Protein AF-A0AAE0SDU2-F1 (afdb_monomer_lite)

Organism: NCBI:txid2493646

Radius of gyration: 17.34 Å; chains: 1; bounding box: 43×21×56 Å

pLDDT: mean 78.22, std 10.34, range [40.53, 89.06]

Secondary structure (DSSP, 8-state):
---GGG-SSEEEESSEEEEEE--SSEEEEEEEEEEEE--SSEEEEEEEEEEEE--SSEEEEEEEEEEEE--SSEEEEEEEEEEEE--SSEEEESSEEEEEE---SEEEEESEEEEEE--SSEEEEEEEEEEEE--SSEEEEEEEEEEEE--SSEEEEEEEEEEEESSPP---

Sequence (172 aa):
MLDPSHLTRHAILRAAMLDKCQPRRQTVLMAAMLDQSHPRCHTVLTAAILDKCQPRRHTVLTADMLDQCHPRRQTVLMAAMLDQSHPRCHTVLTAAMLDQSHLRRLAILTAAILDKCQPRRHTVLTADMLDQCHPRRQIVLMAATLDQSHPRCHTVLTAAMLGQCYPKLHTF

Structure (mmCIF, N/CA/C/O backbone):
data_AF-A0AAE0SDU2-F1
#
_entry.id   AF-A0AAE0SDU2-F1
#
loop_
_atom_site.group_PDB
_atom_site.id
_atom_site.type_symbol
_atom_site.label_atom_id
_atom_site.label_alt_id
_atom_site.label_comp_id
_atom_site.label_asym_id
_atom_site.label_entity_id
_atom_site.label_seq_id
_atom_site.pdbx_PDB_ins_code
_atom_site.Cartn_x
_atom_site.Cartn_y
_atom_site.Cartn_z
_atom_site.occupancy
_atom_site.B_iso_or_equiv
_atom_site.auth_seq_id
_atom_site.auth_comp_id
_atom_site.auth_asym_id
_atom_site.auth_atom_id
_atom_site.pdbx_PDB_model_num
ATOM 1 N N . MET A 1 1 ? 10.776 1.729 -28.625 1.00 40.53 1 MET A N 1
ATOM 2 C CA . MET A 1 1 ? 10.574 0.660 -27.621 1.00 40.53 1 MET A CA 1
ATOM 3 C C . MET A 1 1 ? 11.891 0.447 -26.897 1.00 40.53 1 MET A C 1
ATOM 5 O O . MET A 1 1 ? 12.856 0.083 -27.553 1.00 40.53 1 MET A O 1
ATOM 9 N N . LEU A 1 2 ? 11.976 0.769 -25.601 1.00 45.69 2 LEU A N 1
ATOM 10 C CA . LEU A 1 2 ? 13.164 0.453 -24.799 1.00 45.69 2 LEU A CA 1
ATOM 11 C C . LEU A 1 2 ? 13.166 -1.045 -24.479 1.00 45.69 2 LEU A C 1
ATOM 13 O O . LEU A 1 2 ? 12.157 -1.572 -24.017 1.00 45.69 2 LEU A O 1
ATOM 17 N N . ASP A 1 3 ? 14.298 -1.705 -24.705 1.00 42.59 3 ASP A N 1
ATOM 18 C CA . ASP A 1 3 ? 14.488 -3.124 -24.419 1.00 42.59 3 ASP A CA 1
ATOM 19 C C . ASP A 1 3 ? 14.590 -3.348 -22.886 1.00 42.59 3 ASP A C 1
ATOM 21 O O . ASP A 1 3 ? 15.510 -2.829 -22.240 1.00 42.59 3 ASP A O 1
ATOM 25 N N . PRO A 1 4 ? 13.643 -4.065 -22.244 1.00 53.84 4 PRO A N 1
ATOM 26 C CA . PRO A 1 4 ? 13.535 -4.163 -20.780 1.00 53.84 4 PRO A CA 1
ATOM 27 C C . PRO A 1 4 ? 14.634 -5.017 -20.121 1.00 53.84 4 PRO A C 1
ATOM 29 O O . PRO A 1 4 ? 14.715 -5.105 -18.891 1.00 53.84 4 PRO A O 1
ATOM 32 N N . SER A 1 5 ? 15.505 -5.633 -20.920 1.00 46.97 5 SER A N 1
ATOM 33 C CA . SER A 1 5 ? 16.580 -6.533 -20.494 1.00 46.97 5 SER A CA 1
ATOM 34 C C . SER A 1 5 ? 17.698 -5.842 -19.683 1.00 46.97 5 SER A C 1
ATOM 36 O O . SER A 1 5 ? 18.375 -6.502 -18.888 1.00 46.97 5 SER A O 1
ATOM 38 N N . HIS A 1 6 ? 17.834 -4.511 -19.770 1.00 45.47 6 HIS A N 1
ATOM 39 C CA . HIS A 1 6 ? 18.884 -3.739 -19.079 1.00 45.47 6 HIS A CA 1
ATOM 40 C C . HIS A 1 6 ? 18.507 -3.177 -17.686 1.00 45.47 6 HIS A C 1
ATOM 42 O O . HIS A 1 6 ? 19.389 -2.777 -16.927 1.00 45.47 6 HIS A O 1
ATOM 48 N N . LEU A 1 7 ? 17.230 -3.207 -17.276 1.00 55.38 7 LEU A N 1
ATOM 49 C CA . LEU A 1 7 ? 16.746 -2.655 -15.985 1.00 55.38 7 LEU A CA 1
ATOM 50 C C . LEU A 1 7 ? 16.892 -3.631 -14.798 1.00 55.38 7 LEU A C 1
ATOM 52 O O . LEU A 1 7 ? 16.295 -3.470 -13.730 1.00 55.38 7 LEU A O 1
ATOM 56 N N . THR A 1 8 ? 17.667 -4.700 -14.971 1.00 62.47 8 THR A N 1
ATOM 57 C CA . THR A 1 8 ? 17.607 -5.892 -14.113 1.00 62.47 8 THR A CA 1
ATOM 58 C C . THR A 1 8 ? 18.138 -5.681 -12.699 1.00 62.47 8 THR A C 1
ATOM 60 O O . THR A 1 8 ? 17.787 -6.458 -11.809 1.00 62.47 8 THR A O 1
ATOM 63 N N . ARG A 1 9 ? 18.930 -4.635 -12.432 1.00 65.12 9 ARG A N 1
ATOM 64 C CA . ARG A 1 9 ? 19.491 -4.377 -11.093 1.00 65.12 9 ARG A CA 1
ATOM 65 C C . ARG A 1 9 ? 19.005 -3.058 -10.497 1.00 65.12 9 ARG A C 1
ATOM 67 O O . ARG A 1 9 ? 18.410 -3.095 -9.420 1.00 65.12 9 ARG A O 1
ATOM 74 N N . HIS A 1 10 ? 19.207 -1.948 -11.200 1.00 72.31 10 HIS A N 1
ATOM 75 C CA . HIS A 1 10 ? 18.727 -0.622 -10.811 1.00 72.31 10 HIS A CA 1
ATOM 76 C C . HIS A 1 10 ? 18.012 0.011 -12.002 1.00 72.31 10 HIS A C 1
ATOM 78 O O . HIS A 1 10 ? 18.462 -0.131 -13.136 1.00 72.31 10 HIS A O 1
ATOM 84 N N . ALA A 1 11 ? 16.908 0.688 -11.729 1.00 75.44 11 ALA A N 1
ATOM 85 C CA . ALA A 1 11 ? 16.115 1.410 -12.705 1.00 75.44 11 ALA A CA 1
ATOM 86 C C . ALA A 1 11 ? 15.939 2.841 -12.209 1.00 75.44 11 ALA A C 1
ATOM 88 O O . ALA A 1 11 ? 15.412 3.032 -11.115 1.00 75.44 11 ALA A O 1
ATOM 89 N N . ILE A 1 12 ? 16.396 3.821 -12.986 1.00 80.81 12 ILE A N 1
ATOM 90 C CA . ILE A 1 12 ? 16.152 5.240 -12.725 1.00 80.81 12 ILE A CA 1
ATOM 91 C C . ILE A 1 12 ? 15.586 5.826 -14.011 1.00 80.81 12 ILE A C 1
ATOM 93 O O . ILE A 1 12 ? 16.299 5.900 -15.008 1.00 80.81 12 ILE A O 1
ATOM 97 N N . LEU A 1 13 ? 14.308 6.196 -14.002 1.00 79.69 13 LEU A N 1
ATOM 98 C CA . LEU A 1 13 ? 13.646 6.814 -15.151 1.00 79.69 13 LEU A CA 1
ATOM 99 C C . LEU A 1 13 ? 12.960 8.096 -14.698 1.00 79.69 13 LEU A C 1
ATOM 101 O O . LEU A 1 13 ? 12.347 8.145 -13.634 1.00 79.69 13 LEU A O 1
ATOM 105 N N . ARG A 1 14 ? 13.094 9.144 -15.510 1.00 76.94 14 ARG A N 1
ATOM 106 C CA . ARG A 1 14 ? 12.573 10.477 -15.187 1.00 76.94 14 ARG A CA 1
ATOM 107 C C . ARG A 1 14 ? 11.193 10.756 -15.779 1.00 76.94 14 ARG A C 1
ATOM 109 O O . ARG A 1 14 ? 10.479 11.599 -15.257 1.00 76.94 14 ARG A O 1
ATOM 116 N N . ALA A 1 15 ? 10.884 10.103 -16.889 1.00 78.50 15 ALA A N 1
ATOM 117 C CA . ALA A 1 15 ? 9.574 10.069 -17.507 1.00 78.50 15 ALA A CA 1
ATOM 118 C C . ALA A 1 15 ? 9.499 8.757 -18.283 1.00 78.50 15 ALA A C 1
ATOM 120 O O . ALA A 1 15 ? 10.419 8.441 -19.046 1.00 78.50 15 ALA A O 1
ATOM 121 N N . ALA A 1 16 ? 8.465 7.961 -18.041 1.00 77.94 16 ALA A N 1
ATOM 122 C CA . ALA A 1 16 ? 8.341 6.654 -18.670 1.00 77.94 16 ALA A CA 1
ATOM 123 C C . ALA A 1 16 ? 6.879 6.235 -18.806 1.00 77.94 16 ALA A C 1
ATOM 125 O O . ALA A 1 16 ? 6.101 6.368 -17.866 1.00 77.94 16 ALA A O 1
ATOM 126 N N . MET A 1 17 ? 6.551 5.660 -19.960 1.00 80.75 17 MET A N 1
ATOM 127 C CA . MET A 1 17 ? 5.367 4.825 -20.136 1.00 80.75 17 MET A CA 1
ATOM 128 C C . MET A 1 17 ? 5.857 3.411 -20.421 1.00 80.75 17 MET A C 1
ATOM 130 O O . MET A 1 17 ? 6.594 3.206 -21.388 1.00 80.75 17 MET A O 1
ATOM 134 N N . LEU A 1 18 ? 5.535 2.460 -19.547 1.00 75.81 18 LEU A N 1
ATOM 135 C CA . LEU A 1 18 ? 5.942 1.064 -19.710 1.00 75.81 18 LEU A CA 1
ATOM 136 C C . LEU A 1 18 ? 4.817 0.143 -19.261 1.00 75.81 18 LEU A C 1
ATOM 138 O O . LEU A 1 18 ? 4.357 0.256 -18.132 1.00 75.81 18 LEU A O 1
ATOM 142 N N . ASP A 1 19 ? 4.514 -0.878 -20.052 1.00 79.25 19 ASP A N 1
ATOM 143 C CA . ASP A 1 19 ? 3.559 -1.910 -19.641 1.00 79.25 19 ASP A CA 1
ATOM 144 C C . ASP A 1 19 ? 4.040 -2.645 -18.374 1.00 79.25 19 ASP A C 1
ATOM 146 O O . ASP A 1 19 ? 3.262 -3.017 -17.493 1.00 79.25 19 ASP A O 1
ATOM 150 N N . LYS A 1 20 ? 5.355 -2.905 -18.267 1.00 75.50 20 LYS A N 1
ATOM 151 C CA . LYS A 1 20 ? 5.935 -3.720 -17.185 1.00 75.50 20 LYS A CA 1
ATOM 152 C C . LYS A 1 20 ? 7.287 -3.207 -16.701 1.00 75.50 20 LYS A C 1
ATOM 154 O O . LYS A 1 20 ? 8.207 -2.996 -17.485 1.00 75.50 20 LYS A O 1
ATOM 159 N N . CYS A 1 21 ? 7.454 -3.147 -15.377 1.00 73.81 21 CYS A N 1
ATOM 160 C CA . CYS A 1 21 ? 8.730 -2.839 -14.724 1.00 73.81 21 CYS A CA 1
ATOM 161 C C . CYS A 1 21 ? 9.027 -3.813 -13.561 1.00 73.81 21 CYS A C 1
ATOM 163 O O . CYS A 1 21 ? 8.274 -3.896 -12.585 1.00 73.81 21 CYS A O 1
ATOM 165 N N . GLN A 1 22 ? 10.129 -4.581 -13.653 1.00 73.88 22 GLN A N 1
ATOM 166 C CA . GLN A 1 22 ? 10.523 -5.600 -12.653 1.00 73.88 22 GLN A CA 1
ATOM 167 C C . GLN A 1 22 ? 12.008 -5.553 -12.215 1.00 73.88 22 GLN A C 1
ATOM 169 O O . GLN A 1 22 ? 12.754 -6.525 -12.379 1.00 73.88 22 GLN A O 1
ATOM 174 N N . PRO A 1 23 ? 12.473 -4.458 -11.605 1.00 72.19 23 PRO A N 1
ATOM 175 C CA . PRO A 1 23 ? 13.853 -4.342 -11.140 1.00 72.19 23 PRO A CA 1
ATOM 176 C C . PRO A 1 23 ? 14.131 -5.210 -9.901 1.00 72.19 23 PRO A C 1
ATOM 178 O O . PRO A 1 23 ? 13.287 -5.398 -9.011 1.00 72.19 23 PRO A O 1
ATOM 181 N N . ARG A 1 24 ? 15.359 -5.749 -9.811 1.00 68.75 24 ARG A N 1
ATOM 182 C CA . ARG A 1 24 ? 15.746 -6.656 -8.714 1.00 68.75 24 ARG A CA 1
ATOM 183 C C . ARG A 1 24 ? 16.242 -5.956 -7.446 1.00 68.75 24 ARG A C 1
ATOM 185 O O . ARG A 1 24 ? 16.089 -6.553 -6.380 1.00 68.75 24 ARG A O 1
ATOM 192 N N . ARG A 1 25 ? 16.854 -4.763 -7.511 1.00 71.81 25 ARG A N 1
ATOM 193 C CA . ARG 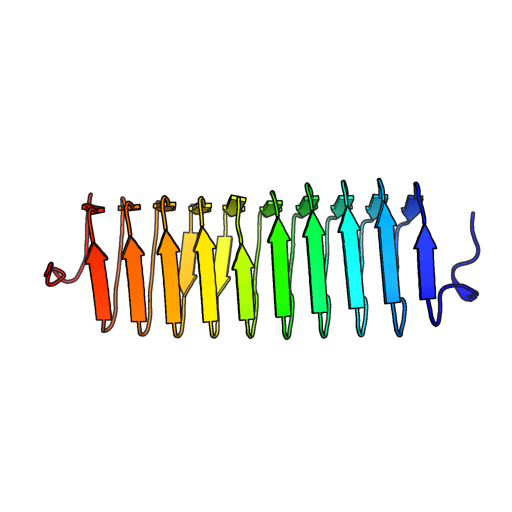A 1 25 ? 17.392 -4.074 -6.315 1.00 71.81 25 ARG A CA 1
ATOM 194 C C . ARG A 1 25 ? 16.766 -2.714 -6.038 1.00 71.81 25 ARG A C 1
ATOM 196 O O . ARG A 1 25 ? 16.281 -2.518 -4.925 1.00 71.81 25 ARG A O 1
ATOM 203 N N . GLN A 1 26 ? 16.768 -1.804 -7.003 1.00 77.00 26 GLN A N 1
ATOM 204 C CA . GLN A 1 26 ? 16.258 -0.453 -6.780 1.00 77.00 26 GLN A CA 1
ATOM 205 C C . GLN A 1 26 ? 15.507 0.070 -7.993 1.00 77.00 26 GLN A C 1
ATOM 207 O O . GLN A 1 26 ? 15.901 -0.177 -9.131 1.00 77.00 26 GLN A O 1
ATOM 212 N N . THR A 1 27 ? 14.456 0.821 -7.713 1.00 79.38 27 THR A N 1
ATOM 213 C CA . THR A 1 27 ? 13.647 1.527 -8.701 1.00 79.38 27 THR A CA 1
ATOM 214 C C . THR A 1 27 ? 13.464 2.942 -8.214 1.00 79.38 27 THR A C 1
ATOM 216 O O . THR A 1 27 ? 13.057 3.125 -7.067 1.00 79.38 27 THR A O 1
ATOM 219 N N . VAL A 1 28 ? 13.737 3.908 -9.073 1.00 82.75 28 VAL A N 1
ATOM 220 C CA . VAL A 1 28 ? 13.350 5.299 -8.892 1.00 82.75 28 VAL A CA 1
ATOM 221 C C . VAL A 1 28 ? 12.651 5.720 -10.174 1.00 82.75 28 VAL A C 1
ATOM 223 O O . VAL A 1 28 ? 13.279 5.740 -11.231 1.00 82.75 28 VAL A O 1
ATOM 226 N N . LEU A 1 29 ? 11.353 5.993 -10.101 1.00 79.69 29 LEU A N 1
ATOM 227 C CA . LEU A 1 29 ? 10.603 6.528 -11.234 1.00 79.69 29 LEU A CA 1
ATOM 228 C C . LEU A 1 29 ? 10.013 7.869 -10.840 1.00 79.69 29 LEU A C 1
ATOM 230 O O . LEU A 1 29 ? 9.332 7.975 -9.824 1.00 79.69 29 LEU A O 1
ATOM 234 N N . MET A 1 30 ? 10.272 8.862 -11.673 1.00 83.75 30 MET A N 1
ATOM 235 C CA . MET A 1 30 ? 9.592 10.147 -11.631 1.00 83.75 30 MET A CA 1
ATOM 236 C C . MET A 1 30 ? 8.637 10.189 -12.825 1.00 83.75 30 MET A C 1
ATOM 238 O O . MET A 1 30 ? 9.010 9.694 -13.889 1.00 83.75 30 MET A O 1
ATOM 242 N N . ALA A 1 31 ? 7.443 10.760 -12.658 1.00 80.88 31 ALA A N 1
ATOM 243 C CA . ALA A 1 31 ? 6.488 11.003 -13.745 1.00 80.88 31 ALA A CA 1
ATOM 244 C C . ALA A 1 31 ? 6.268 9.768 -14.645 1.00 80.88 31 ALA A C 1
ATOM 246 O O . ALA A 1 31 ? 6.638 9.757 -15.824 1.00 80.88 31 ALA A O 1
ATOM 247 N N . ALA A 1 32 ? 5.729 8.692 -14.070 1.00 79.44 32 ALA A N 1
ATOM 248 C CA . ALA A 1 32 ? 5.610 7.407 -14.757 1.00 79.44 32 ALA A CA 1
ATOM 249 C C . ALA A 1 32 ? 4.164 6.915 -14.850 1.00 79.44 32 ALA A C 1
ATOM 251 O O . ALA A 1 32 ? 3.413 7.002 -13.884 1.00 79.44 32 ALA A O 1
ATOM 252 N N . MET A 1 33 ? 3.814 6.323 -15.990 1.00 81.31 33 MET A N 1
ATOM 253 C CA . MET A 1 33 ? 2.594 5.528 -16.147 1.00 81.31 33 MET A CA 1
ATOM 254 C C . MET A 1 33 ? 2.986 4.076 -16.403 1.00 81.31 33 MET A C 1
ATOM 256 O O . MET A 1 33 ? 3.755 3.807 -17.332 1.00 81.31 33 MET A O 1
ATOM 260 N N . LEU A 1 34 ? 2.518 3.149 -15.563 1.00 79.06 34 LEU A N 1
ATOM 261 C CA . LEU A 1 34 ? 2.771 1.719 -15.762 1.00 79.06 34 LEU A CA 1
ATOM 262 C C . LEU A 1 34 ? 1.544 0.875 -15.442 1.00 79.06 34 LEU A C 1
ATOM 264 O O . LEU A 1 34 ? 1.016 0.962 -14.337 1.00 79.06 34 LEU A O 1
ATOM 268 N N . ASP A 1 35 ? 1.231 -0.088 -16.301 1.00 81.00 35 ASP A N 1
ATOM 269 C CA . ASP A 1 35 ? 0.196 -1.075 -15.987 1.00 81.00 35 ASP A CA 1
ATOM 270 C C . ASP A 1 35 ? 0.648 -1.963 -14.813 1.00 81.00 35 ASP A C 1
ATOM 272 O O . ASP A 1 35 ? -0.121 -2.316 -13.916 1.00 81.00 35 ASP A O 1
ATOM 276 N N . GLN A 1 36 ? 1.924 -2.382 -14.800 1.00 77.12 36 GLN A N 1
ATOM 277 C CA . GLN A 1 36 ? 2.422 -3.347 -13.814 1.00 77.12 36 GLN A CA 1
ATOM 278 C C . GLN A 1 36 ? 3.837 -3.056 -13.305 1.00 77.12 36 GLN A C 1
ATOM 280 O O . GLN A 1 36 ? 4.831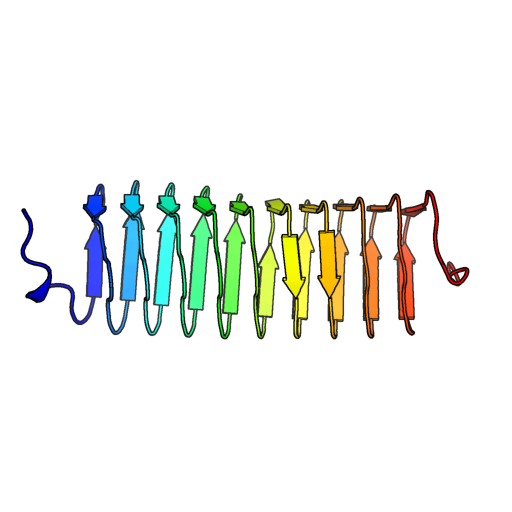 -3.140 -14.032 1.00 77.12 36 GLN A O 1
ATOM 285 N N . SER A 1 37 ? 3.969 -2.903 -11.984 1.00 78.44 37 SER A N 1
ATOM 286 C CA . SER A 1 37 ? 5.259 -2.778 -11.296 1.00 78.44 37 SER A CA 1
ATOM 287 C C . SER A 1 37 ? 5.437 -3.813 -10.175 1.00 78.44 37 SER A C 1
ATOM 289 O O . SER A 1 37 ? 4.637 -3.933 -9.246 1.00 78.44 37 SER A O 1
ATOM 291 N N . HIS A 1 38 ? 6.518 -4.601 -10.260 1.00 78.50 38 HIS A N 1
ATOM 292 C CA . HIS A 1 38 ? 6.826 -5.675 -9.295 1.00 78.50 38 HIS A CA 1
ATOM 293 C C . HIS A 1 38 ? 8.268 -5.602 -8.758 1.00 78.50 38 HIS A C 1
ATOM 295 O O . HIS A 1 38 ? 9.059 -6.541 -8.925 1.00 78.50 38 HIS A O 1
ATOM 301 N N . PRO A 1 39 ? 8.649 -4.500 -8.098 1.00 73.62 39 PRO A N 1
ATOM 302 C CA . PRO A 1 39 ? 10.001 -4.322 -7.589 1.00 73.62 39 PRO A CA 1
ATOM 303 C C . PRO A 1 39 ? 10.295 -5.260 -6.404 1.00 73.62 39 PRO A C 1
ATOM 305 O O . PRO A 1 39 ? 9.496 -5.445 -5.475 1.00 73.62 39 PRO A O 1
ATOM 308 N N . ARG A 1 40 ? 11.482 -5.884 -6.415 1.00 73.00 40 ARG A N 1
ATOM 309 C CA . ARG A 1 40 ? 11.852 -6.892 -5.397 1.00 73.00 40 ARG A CA 1
ATOM 310 C C . ARG A 1 40 ? 12.383 -6.311 -4.086 1.00 73.00 40 ARG A C 1
ATOM 312 O O . ARG A 1 40 ? 12.299 -6.993 -3.063 1.00 73.00 40 ARG A O 1
ATOM 319 N N . CYS A 1 41 ? 12.944 -5.106 -4.105 1.00 76.19 41 CYS A N 1
ATOM 320 C CA . CYS A 1 41 ? 13.674 -4.544 -2.969 1.00 76.19 41 CYS A CA 1
ATOM 321 C C . CYS A 1 41 ? 13.227 -3.111 -2.658 1.00 76.19 41 CYS A C 1
ATOM 323 O O . CYS A 1 41 ? 12.247 -2.962 -1.932 1.00 76.19 41 CYS A O 1
ATOM 325 N N . HIS A 1 42 ? 13.913 -2.088 -3.171 1.00 80.50 42 HIS A N 1
ATOM 326 C CA . HIS A 1 42 ? 13.586 -0.687 -2.900 1.00 80.50 42 HIS A CA 1
ATOM 327 C C . HIS A 1 42 ? 12.899 -0.040 -4.098 1.00 80.50 42 HIS A C 1
ATOM 329 O O . HIS A 1 42 ? 13.332 -0.203 -5.240 1.00 80.50 42 HIS A O 1
ATOM 335 N N . THR A 1 43 ? 11.826 0.689 -3.825 1.00 81.62 43 THR A N 1
ATOM 336 C CA . THR A 1 43 ? 11.041 1.398 -4.839 1.00 81.62 43 THR A CA 1
ATOM 337 C C . THR A 1 43 ? 10.766 2.791 -4.331 1.00 81.62 43 THR A C 1
ATOM 339 O O . THR A 1 43 ? 10.263 2.935 -3.219 1.00 81.62 43 THR A O 1
ATOM 342 N N . VAL A 1 44 ? 11.090 3.781 -5.143 1.00 85.69 44 VAL A N 1
ATOM 343 C CA . VAL A 1 44 ? 10.676 5.161 -4.954 1.00 85.69 44 VAL A CA 1
ATOM 344 C C . VAL A 1 44 ? 9.924 5.556 -6.211 1.00 85.69 44 VAL A C 1
ATOM 346 O O . VAL A 1 44 ? 10.490 5.478 -7.301 1.00 85.69 44 VAL A O 1
ATOM 349 N N . LEU A 1 45 ? 8.653 5.907 -6.067 1.00 82.19 45 LEU A N 1
ATOM 350 C CA . LEU A 1 45 ? 7.864 6.493 -7.143 1.00 82.19 45 LEU A CA 1
ATOM 351 C C . LEU A 1 45 ? 7.464 7.905 -6.738 1.00 82.19 45 LEU A C 1
ATOM 353 O O . LEU A 1 45 ? 7.281 8.207 -5.554 1.00 82.19 45 LEU A O 1
ATOM 357 N N . THR A 1 46 ? 7.416 8.787 -7.722 1.00 86.19 46 THR A N 1
ATOM 358 C CA . THR A 1 46 ? 6.953 10.154 -7.537 1.00 86.19 46 THR A CA 1
ATOM 359 C C . THR A 1 46 ? 6.153 10.572 -8.754 1.00 86.19 46 THR A C 1
ATOM 361 O O . THR A 1 46 ? 6.673 10.503 -9.872 1.00 86.19 46 THR A O 1
ATOM 364 N N . ALA A 1 47 ? 4.928 11.045 -8.532 1.00 83.69 47 ALA A N 1
ATOM 365 C CA . ALA A 1 47 ? 3.996 11.429 -9.587 1.00 83.69 47 ALA A CA 1
ATOM 366 C C . ALA A 1 47 ? 3.745 10.284 -10.585 1.00 83.69 47 ALA A C 1
ATOM 368 O O . ALA A 1 47 ? 3.963 10.426 -11.788 1.00 83.69 47 ALA A O 1
ATOM 369 N N . ALA A 1 48 ? 3.358 9.119 -10.074 1.00 81.00 48 ALA A N 1
ATOM 370 C CA . ALA A 1 48 ? 3.098 7.916 -10.843 1.00 81.00 48 ALA A CA 1
ATOM 371 C C . ALA A 1 48 ? 1.611 7.538 -10.853 1.00 81.00 48 ALA A C 1
ATOM 373 O O . ALA A 1 48 ? 0.911 7.650 -9.846 1.00 81.00 48 ALA A O 1
ATOM 374 N N . ILE A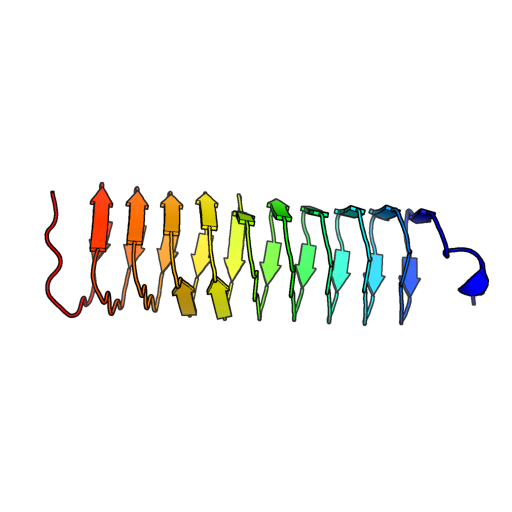 1 49 ? 1.163 7.025 -11.997 1.00 84.62 49 ILE A N 1
ATOM 375 C CA . ILE A 1 49 ? -0.144 6.383 -12.167 1.00 84.62 49 ILE A CA 1
ATOM 376 C C . ILE A 1 49 ? 0.119 4.909 -12.455 1.00 84.62 49 ILE A C 1
ATOM 378 O O . ILE A 1 49 ? 0.843 4.597 -13.407 1.00 84.62 49 ILE A O 1
ATOM 382 N N . LEU A 1 50 ? -0.406 4.008 -11.621 1.00 82.19 50 LEU A N 1
ATOM 383 C CA . LEU A 1 50 ? -0.221 2.569 -11.816 1.00 82.19 50 LEU A CA 1
ATOM 384 C C . LEU A 1 50 ? -1.495 1.764 -11.596 1.00 82.19 50 LEU A C 1
ATOM 386 O O . LEU A 1 50 ? -2.059 1.804 -10.507 1.00 82.19 50 LEU A O 1
ATOM 390 N N . ASP A 1 51 ? -1.811 0.855 -12.511 1.00 84.31 51 ASP A N 1
ATOM 391 C CA . ASP A 1 51 ? -2.903 -0.090 -12.262 1.00 84.31 51 ASP A CA 1
ATOM 392 C C . ASP A 1 51 ? -2.502 -1.074 -11.152 1.00 84.31 51 ASP A C 1
ATOM 394 O O . ASP A 1 51 ? -3.260 -1.374 -10.228 1.00 84.31 51 ASP A O 1
ATOM 398 N N . LYS A 1 52 ? -1.279 -1.628 -11.217 1.00 81.69 52 LYS A N 1
ATOM 399 C CA . LYS A 1 52 ? -0.819 -2.660 -10.270 1.00 81.69 52 LYS A CA 1
ATOM 400 C C . LYS A 1 52 ? 0.591 -2.414 -9.754 1.00 81.69 52 LYS A C 1
ATOM 402 O O . LYS A 1 52 ? 1.578 -2.500 -10.485 1.00 81.69 52 LYS A O 1
ATOM 407 N N . CYS A 1 53 ? 0.702 -2.260 -8.435 1.00 81.81 53 CYS A N 1
ATOM 408 C CA . CYS A 1 53 ? 1.961 -2.131 -7.705 1.00 81.81 53 CYS A CA 1
ATOM 409 C C . CYS A 1 53 ? 2.105 -3.223 -6.633 1.00 81.81 53 CYS A C 1
ATOM 411 O O . CYS A 1 53 ? 1.352 -3.281 -5.655 1.00 81.81 53 CYS A O 1
ATOM 413 N N . GLN A 1 54 ? 3.098 -4.109 -6.783 1.00 82.00 54 GLN A N 1
ATOM 414 C CA . GLN A 1 54 ? 3.347 -5.214 -5.842 1.00 82.00 54 GLN A CA 1
ATOM 415 C C . GLN A 1 54 ? 4.791 -5.261 -5.326 1.00 82.00 54 GLN A C 1
ATOM 417 O O . GLN A 1 54 ? 5.560 -6.186 -5.631 1.00 82.00 54 GLN A O 1
ATOM 422 N N . PRO A 1 55 ? 5.191 -4.300 -4.488 1.00 78.25 55 PRO A N 1
ATOM 423 C CA . PRO A 1 55 ? 6.541 -4.271 -3.967 1.00 78.25 55 PRO A CA 1
ATOM 424 C C . PRO A 1 55 ? 6.760 -5.301 -2.849 1.00 78.25 55 PRO A C 1
ATOM 426 O O . PRO A 1 55 ? 5.936 -5.512 -1.949 1.00 78.25 55 PRO A O 1
ATOM 429 N N . ARG A 1 56 ? 7.924 -5.962 -2.872 1.00 77.25 56 ARG A N 1
ATOM 430 C CA . ARG A 1 56 ? 8.239 -7.025 -1.899 1.00 77.25 56 ARG A CA 1
ATOM 431 C C . ARG A 1 56 ? 8.877 -6.544 -0.595 1.00 77.25 56 ARG A C 1
ATOM 433 O O . ARG A 1 56 ? 8.732 -7.249 0.408 1.00 77.25 56 ARG A O 1
ATOM 440 N N . ARG A 1 57 ? 9.614 -5.427 -0.588 1.00 81.31 57 ARG A N 1
ATOM 441 C CA . ARG A 1 57 ? 10.321 -4.950 0.615 1.00 81.31 57 ARG A CA 1
ATOM 442 C C . ARG A 1 57 ? 9.956 -3.521 1.008 1.00 81.31 57 ARG A C 1
ATOM 444 O O . ARG A 1 57 ? 9.088 -3.374 1.858 1.00 81.31 57 ARG A O 1
ATOM 451 N N . HIS A 1 58 ? 10.623 -2.521 0.449 1.00 83.12 58 HIS A N 1
ATOM 452 C CA . HIS A 1 58 ? 10.469 -1.128 0.859 1.00 83.12 58 HIS A CA 1
ATOM 453 C C . HIS A 1 58 ? 9.958 -0.299 -0.307 1.00 83.12 58 HIS A C 1
ATOM 455 O O . HIS A 1 58 ? 10.517 -0.353 -1.409 1.00 83.12 58 HIS A O 1
ATOM 461 N N . THR A 1 59 ? 8.921 0.478 -0.038 1.00 83.19 59 THR A N 1
ATOM 462 C CA . THR A 1 59 ? 8.279 1.325 -1.037 1.00 83.19 59 THR A CA 1
ATOM 463 C C . THR A 1 59 ? 8.012 2.681 -0.442 1.00 83.19 59 THR A C 1
ATOM 465 O O . THR A 1 59 ? 7.433 2.772 0.638 1.00 83.19 59 THR A O 1
ATOM 468 N N . VAL A 1 60 ? 8.429 3.702 -1.172 1.00 85.94 60 VAL A N 1
ATOM 469 C CA . VAL A 1 60 ? 8.069 5.089 -0.932 1.00 85.94 60 VAL A CA 1
ATOM 470 C C . VAL A 1 60 ? 7.344 5.574 -2.175 1.00 85.94 60 VAL A C 1
ATOM 472 O O . VAL A 1 60 ? 7.875 5.448 -3.275 1.00 85.94 60 VAL A O 1
ATOM 475 N N . LEU A 1 61 ? 6.127 6.063 -1.997 1.00 82.44 61 LEU A N 1
ATOM 476 C CA . LEU A 1 61 ? 5.264 6.574 -3.058 1.00 82.44 61 LEU A CA 1
ATOM 477 C C . LEU A 1 61 ? 4.896 8.006 -2.703 1.00 82.44 61 LEU A C 1
ATOM 479 O O . LEU A 1 61 ? 4.598 8.279 -1.537 1.00 82.44 61 LEU A O 1
ATOM 483 N N . THR A 1 62 ? 4.977 8.912 -3.669 1.00 85.94 62 THR A N 1
ATOM 484 C CA . THR A 1 62 ? 4.761 10.343 -3.441 1.00 85.94 62 THR A CA 1
ATOM 485 C C . THR A 1 62 ? 3.907 10.930 -4.550 1.00 85.94 62 THR A C 1
ATOM 487 O O . THR A 1 62 ? 4.361 10.976 -5.688 1.00 85.94 62 THR A O 1
ATOM 490 N N . ALA A 1 63 ? 2.727 11.449 -4.212 1.00 77.88 63 ALA A N 1
ATOM 491 C CA . ALA A 1 63 ? 1.769 12.000 -5.172 1.00 77.88 63 ALA A CA 1
ATOM 492 C C . ALA A 1 63 ? 1.363 10.980 -6.253 1.00 77.88 63 ALA A C 1
ATOM 494 O O . ALA A 1 63 ? 1.438 11.269 -7.444 1.00 77.88 63 ALA A O 1
ATOM 495 N N . ASP A 1 64 ? 0.957 9.783 -5.828 1.00 79.62 64 ASP A N 1
ATOM 496 C CA . ASP A 1 64 ? 0.692 8.656 -6.730 1.00 79.62 64 ASP A CA 1
ATOM 497 C C . ASP A 1 64 ? -0.794 8.246 -6.728 1.00 79.62 64 ASP A C 1
ATOM 499 O O . ASP A 1 64 ? -1.473 8.302 -5.700 1.00 79.62 64 ASP A O 1
ATOM 503 N N . MET A 1 65 ? -1.284 7.780 -7.877 1.00 85.44 65 MET A N 1
ATOM 504 C CA . MET A 1 65 ? -2.612 7.176 -8.043 1.00 85.44 65 MET A CA 1
ATOM 505 C C . MET A 1 65 ? -2.435 5.698 -8.386 1.00 85.44 65 MET A C 1
ATOM 507 O O . MET A 1 65 ? -1.732 5.385 -9.349 1.00 85.44 65 MET A O 1
ATOM 511 N N . LEU A 1 66 ? -3.026 4.793 -7.599 1.00 84.69 66 LEU A N 1
ATOM 512 C CA . LEU A 1 66 ? -2.918 3.356 -7.857 1.00 84.69 66 LEU A CA 1
ATOM 513 C C . LEU A 1 66 ? -4.253 2.626 -7.732 1.00 84.69 66 LEU A C 1
ATOM 515 O O . LEU A 1 66 ? -4.853 2.647 -6.662 1.00 84.69 66 LEU A O 1
ATOM 519 N N . ASP A 1 67 ? -4.624 1.822 -8.722 1.00 86.62 67 ASP A N 1
ATOM 520 C CA . ASP A 1 67 ? -5.821 0.984 -8.583 1.00 86.62 67 ASP A CA 1
ATOM 521 C C . ASP A 1 67 ? -5.567 -0.125 -7.552 1.00 86.62 67 ASP A C 1
ATOM 523 O O . ASP A 1 67 ? -6.383 -0.413 -6.678 1.00 86.62 67 ASP A O 1
ATOM 527 N N . GLN A 1 68 ? -4.398 -0.775 -7.618 1.00 84.12 68 GLN A N 1
ATOM 528 C CA . GLN A 1 68 ? -4.072 -1.909 -6.753 1.00 84.12 68 GLN A CA 1
ATOM 529 C C . GLN A 1 68 ? -2.659 -1.836 -6.176 1.0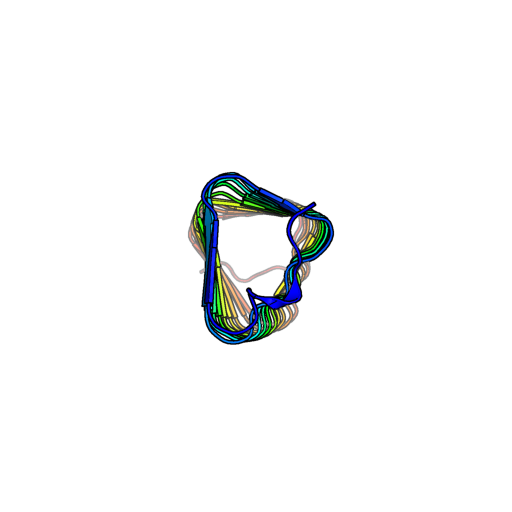0 84.12 68 GLN A C 1
ATOM 531 O O . GLN A 1 68 ? -1.657 -2.028 -6.870 1.00 84.12 68 GLN A O 1
ATOM 536 N N . CYS A 1 69 ? -2.562 -1.729 -4.849 1.00 83.62 69 CYS A N 1
ATOM 537 C CA . CYS A 1 69 ? -1.295 -1.697 -4.121 1.00 83.62 69 CYS A CA 1
ATOM 538 C C . CYS A 1 69 ? -1.187 -2.826 -3.077 1.00 83.62 69 CYS A C 1
ATOM 540 O O . CYS A 1 69 ? -1.938 -2.894 -2.102 1.00 83.62 69 CYS A O 1
ATOM 542 N N . HIS A 1 70 ? -0.215 -3.730 -3.258 1.00 85.44 70 HIS A N 1
ATOM 543 C CA . HIS A 1 70 ? -0.052 -4.938 -2.429 1.00 85.44 70 HIS A CA 1
ATOM 544 C C . HIS A 1 70 ? 1.355 -5.080 -1.820 1.00 85.44 70 HIS A C 1
ATOM 546 O O . HIS A 1 70 ? 2.082 -6.042 -2.115 1.00 85.44 70 HIS A O 1
ATOM 552 N N . PRO A 1 71 ? 1.772 -4.163 -0.934 1.00 80.50 71 PRO A N 1
ATOM 553 C CA . PRO A 1 71 ? 3.109 -4.198 -0.372 1.00 80.50 71 PRO A CA 1
ATOM 554 C C . PRO A 1 71 ? 3.259 -5.285 0.703 1.00 80.50 71 PRO A C 1
ATOM 556 O O . PRO A 1 71 ? 2.406 -5.500 1.575 1.00 80.50 71 PRO A O 1
ATOM 559 N N . ARG A 1 72 ? 4.389 -6.003 0.670 1.00 80.50 72 ARG A N 1
ATOM 560 C CA . ARG A 1 72 ? 4.623 -7.136 1.589 1.00 80.50 72 ARG A CA 1
ATOM 561 C C . ARG A 1 72 ? 5.305 -6.777 2.911 1.00 80.50 72 ARG A C 1
ATOM 563 O O . ARG A 1 72 ? 5.131 -7.533 3.869 1.00 80.50 72 ARG A O 1
ATOM 570 N N . ARG A 1 73 ? 6.104 -5.707 2.981 1.00 83.62 73 ARG A N 1
ATOM 571 C CA . ARG A 1 73 ? 6.894 -5.370 4.184 1.00 83.62 73 ARG A CA 1
ATOM 572 C C . ARG A 1 73 ? 6.686 -3.937 4.667 1.00 83.62 73 ARG A C 1
ATOM 574 O O . ARG A 1 73 ? 5.964 -3.764 5.637 1.00 83.62 73 ARG A O 1
ATOM 581 N N . GLN A 1 74 ? 7.337 -2.953 4.066 1.00 85.12 74 GLN A N 1
ATOM 582 C CA . GLN A 1 74 ? 7.285 -1.567 4.518 1.00 85.12 74 GLN A CA 1
ATOM 583 C C . GLN A 1 74 ? 6.850 -0.665 3.376 1.00 85.12 74 GLN A C 1
ATOM 585 O O . GLN A 1 74 ? 7.414 -0.725 2.283 1.00 85.12 74 GLN A O 1
ATOM 590 N N . THR A 1 75 ? 5.861 0.169 3.663 1.00 85.00 75 THR A N 1
ATOM 591 C CA . THR A 1 75 ? 5.275 1.093 2.696 1.00 85.00 75 THR A CA 1
ATOM 592 C C . THR A 1 75 ? 5.124 2.439 3.360 1.00 85.00 75 THR A C 1
ATOM 594 O O . THR A 1 75 ? 4.575 2.515 4.459 1.00 85.00 75 THR A O 1
ATOM 597 N N . VAL A 1 76 ? 5.592 3.472 2.682 1.00 87.12 76 VAL A N 1
ATOM 598 C CA . VAL A 1 76 ? 5.356 4.863 3.039 1.00 87.12 76 VAL A CA 1
ATOM 599 C C . VAL A 1 76 ? 4.683 5.509 1.840 1.00 87.12 76 VAL A C 1
ATOM 601 O O . VAL A 1 76 ? 5.246 5.472 0.746 1.00 87.12 76 VAL A O 1
ATOM 604 N N . LEU A 1 77 ? 3.482 6.049 2.028 1.00 84.75 77 LEU A N 1
ATOM 605 C CA . LEU A 1 77 ? 2.778 6.799 0.992 1.00 84.75 77 LEU A CA 1
ATOM 606 C C . LEU A 1 77 ? 2.578 8.238 1.464 1.00 84.75 77 LEU A C 1
ATOM 608 O O . LEU A 1 77 ? 2.019 8.485 2.536 1.00 84.75 77 LEU A O 1
ATOM 612 N N . MET A 1 78 ? 3.030 9.176 0.644 1.00 86.75 78 MET A N 1
ATOM 613 C CA . MET A 1 78 ? 2.908 10.610 0.861 1.00 86.75 78 MET A CA 1
ATOM 614 C C . MET A 1 78 ? 1.987 11.161 -0.226 1.00 86.75 78 MET A C 1
ATOM 616 O O . MET A 1 78 ? 2.420 11.265 -1.366 1.00 86.75 78 MET A O 1
ATOM 620 N N . ALA A 1 79 ? 0.737 11.492 0.104 1.00 84.50 79 ALA A N 1
ATOM 621 C CA . ALA A 1 79 ? -0.297 11.848 -0.876 1.00 84.50 79 ALA A CA 1
ATOM 622 C C . ALA A 1 79 ? -0.549 10.717 -1.890 1.00 84.50 79 ALA A C 1
ATOM 624 O O . ALA A 1 79 ? 0.092 10.641 -2.936 1.00 84.50 79 ALA A O 1
ATOM 625 N N . ALA A 1 80 ? -1.475 9.817 -1.566 1.00 83.69 80 ALA A N 1
ATOM 626 C CA . ALA A 1 80 ? -1.854 8.731 -2.465 1.00 83.69 80 ALA A CA 1
ATOM 627 C C . ALA A 1 80 ? -3.369 8.555 -2.564 1.00 83.69 80 ALA A C 1
ATOM 629 O O . ALA A 1 80 ? -4.079 8.658 -1.565 1.00 83.69 80 ALA A O 1
ATOM 630 N N . MET A 1 81 ? -3.845 8.225 -3.761 1.00 87.38 81 MET A N 1
ATOM 631 C CA . MET A 1 81 ? -5.208 7.736 -3.980 1.00 87.38 81 MET A CA 1
ATOM 632 C C . MET A 1 81 ? -5.127 6.266 -4.365 1.00 87.38 81 MET A C 1
ATOM 634 O O . MET A 1 81 ? -4.429 5.941 -5.328 1.00 87.38 81 MET A O 1
ATOM 638 N N . LEU A 1 82 ? -5.773 5.389 -3.592 1.00 87.12 82 LEU A N 1
ATOM 639 C CA . LEU A 1 82 ? -5.797 3.956 -3.876 1.00 87.12 82 LEU A CA 1
ATOM 640 C C . LEU A 1 82 ? -7.217 3.405 -3.885 1.00 87.12 82 LEU A C 1
ATOM 642 O O . LEU A 1 82 ? -7.910 3.493 -2.873 1.00 87.12 82 LEU A O 1
ATOM 646 N N . ASP A 1 83 ? -7.585 2.694 -4.943 1.00 88.06 83 ASP A N 1
ATOM 647 C CA . ASP A 1 83 ? -8.855 1.962 -4.941 1.00 88.06 83 ASP A CA 1
ATOM 648 C C . ASP A 1 83 ? -8.749 0.738 -4.028 1.00 88.06 83 ASP A C 1
ATOM 650 O O . ASP A 1 83 ? -9.588 0.495 -3.162 1.00 88.06 83 ASP A O 1
ATOM 654 N N . GLN A 1 84 ? -7.665 -0.033 -4.162 1.00 85.75 84 GLN A N 1
ATOM 655 C CA . GLN A 1 84 ? -7.441 -1.239 -3.372 1.00 85.75 84 GLN A CA 1
ATOM 656 C C . GLN A 1 84 ? -6.040 -1.297 -2.771 1.00 85.75 84 GLN A C 1
ATOM 658 O O . GLN A 1 84 ? -5.021 -1.368 -3.463 1.00 85.75 84 GLN A O 1
ATOM 663 N N . SER A 1 85 ? -5.976 -1.409 -1.444 1.00 85.50 85 SER A N 1
ATOM 664 C CA . SER A 1 85 ? -4.720 -1.485 -0.698 1.00 85.50 85 SER A CA 1
ATOM 665 C C . SER A 1 85 ? -4.677 -2.658 0.287 1.00 85.50 85 SER A C 1
ATOM 667 O O . SER A 1 85 ? -5.520 -2.832 1.166 1.00 85.50 85 SER A O 1
ATOM 669 N N . HIS A 1 86 ? -3.647 -3.498 0.162 1.00 86.62 86 HIS A N 1
ATOM 670 C CA . HIS A 1 86 ? -3.517 -4.729 0.954 1.00 86.62 86 HIS A CA 1
ATOM 671 C C . HIS A 1 86 ? -2.125 -4.897 1.584 1.00 86.62 86 HIS A C 1
ATOM 673 O O . HIS A 1 86 ? -1.421 -5.886 1.314 1.00 86.62 86 HIS A O 1
ATOM 679 N N . PRO A 1 87 ? -1.685 -3.967 2.447 1.00 81.94 87 PRO A N 1
ATOM 680 C CA . PRO A 1 87 ? -0.391 -4.086 3.087 1.00 81.94 87 PRO A CA 1
ATOM 681 C C . PRO A 1 87 ? -0.348 -5.222 4.115 1.00 81.94 87 PRO A C 1
ATOM 683 O O . PRO A 1 87 ? -1.207 -5.386 4.990 1.00 81.94 87 PRO A O 1
ATOM 686 N N . ARG A 1 88 ? 0.723 -6.022 4.050 1.00 82.25 88 ARG A N 1
ATOM 687 C CA . ARG A 1 88 ? 0.884 -7.187 4.939 1.00 82.25 88 ARG A CA 1
ATOM 688 C C . ARG A 1 88 ? 1.551 -6.883 6.281 1.00 82.25 88 ARG A C 1
ATOM 690 O O . ARG A 1 88 ? 1.370 -7.664 7.218 1.00 82.25 88 ARG A O 1
ATOM 697 N N . CYS A 1 89 ? 2.346 -5.820 6.363 1.00 83.69 89 CYS A N 1
ATOM 698 C CA . CYS A 1 89 ? 3.267 -5.591 7.476 1.00 83.69 89 CYS A CA 1
ATOM 699 C C . CYS A 1 89 ? 3.166 -4.168 8.045 1.00 83.69 89 CYS A C 1
ATOM 701 O O . CYS A 1 89 ? 2.289 -3.936 8.866 1.00 83.69 89 CYS A O 1
ATOM 703 N N . HIS A 1 90 ? 4.047 -3.249 7.654 1.00 86.94 90 HIS A N 1
ATOM 704 C CA . HIS A 1 90 ? 4.084 -1.881 8.168 1.00 86.94 90 HIS A CA 1
ATOM 705 C C . HIS A 1 90 ? 3.715 -0.898 7.060 1.00 86.94 90 HIS A C 1
ATOM 707 O O . HIS A 1 90 ? 4.289 -0.946 5.968 1.00 86.94 90 HIS A O 1
ATOM 713 N N . THR A 1 91 ? 2.763 -0.023 7.359 1.00 86.56 91 THR A N 1
ATOM 714 C CA . THR A 1 91 ? 2.277 1.010 6.440 1.00 86.56 91 THR A CA 1
ATOM 715 C C . THR A 1 91 ? 2.241 2.331 7.176 1.00 86.56 91 THR A C 1
ATOM 717 O O . THR A 1 91 ? 1.734 2.382 8.295 1.00 86.56 91 THR A O 1
ATOM 720 N N . VAL A 1 92 ? 2.772 3.369 6.550 1.00 89.06 92 VAL A N 1
ATOM 721 C CA . VAL A 1 92 ? 2.634 4.750 7.002 1.00 89.06 92 VAL A CA 1
ATOM 722 C C . VAL A 1 92 ? 2.024 5.543 5.856 1.00 89.06 92 VAL A C 1
ATOM 724 O O . VAL A 1 92 ? 2.569 5.517 4.752 1.00 89.06 92 VAL A O 1
ATOM 727 N N . LEU A 1 93 ? 0.893 6.194 6.108 1.00 87.31 93 LEU A N 1
ATOM 728 C CA . LEU A 1 93 ? 0.199 7.068 5.165 1.00 87.31 93 LEU A CA 1
ATOM 729 C C . LEU A 1 93 ? 0.084 8.457 5.791 1.00 87.31 93 LEU A C 1
ATOM 731 O O . LEU A 1 93 ? -0.330 8.557 6.940 1.00 87.31 93 LEU A O 1
ATOM 735 N N . THR A 1 94 ? 0.441 9.504 5.052 1.00 88.25 94 THR A N 1
ATOM 736 C CA . THR A 1 94 ? 0.422 10.893 5.574 1.00 88.25 94 THR A CA 1
ATOM 737 C C . THR A 1 94 ? -0.652 11.776 4.940 1.00 88.25 94 THR A C 1
ATOM 739 O O . THR A 1 94 ? -0.960 12.850 5.440 1.00 88.25 94 THR A O 1
ATOM 742 N N . ALA A 1 95 ? -1.168 11.359 3.793 1.00 87.19 95 ALA A N 1
ATOM 743 C CA . ALA A 1 95 ? -2.324 11.947 3.139 1.00 87.19 95 ALA A CA 1
ATOM 744 C C . ALA A 1 95 ? -2.823 10.871 2.182 1.00 87.19 95 ALA A C 1
ATOM 746 O O . ALA A 1 95 ? -2.103 10.524 1.240 1.00 87.19 95 ALA A O 1
ATOM 747 N N . ALA A 1 96 ? -3.966 10.257 2.462 1.00 85.62 96 ALA A N 1
ATOM 748 C CA . ALA A 1 96 ? -4.443 9.162 1.628 1.00 85.62 96 ALA A CA 1
ATOM 749 C C . ALA A 1 96 ? -5.958 9.150 1.464 1.00 85.62 96 ALA A C 1
ATOM 751 O O . ALA A 1 96 ? -6.693 9.357 2.422 1.00 85.62 96 ALA A O 1
ATOM 752 N N . MET A 1 97 ? -6.413 8.827 0.259 1.00 88.12 97 MET A N 1
ATOM 753 C CA . MET A 1 97 ? -7.791 8.401 0.024 1.00 88.12 97 MET A CA 1
ATOM 754 C C . MET A 1 97 ? -7.768 6.929 -0.358 1.00 88.12 97 MET A C 1
ATOM 756 O O . MET A 1 97 ? -7.075 6.567 -1.310 1.00 88.12 97 MET A O 1
ATOM 760 N N . LEU A 1 98 ? -8.467 6.088 0.404 1.00 88.44 98 LEU A N 1
ATOM 761 C CA . LEU A 1 98 ? -8.575 4.658 0.127 1.00 88.44 98 LEU A CA 1
ATOM 762 C C . LEU A 1 98 ? -10.047 4.257 0.028 1.00 88.44 98 LEU A C 1
ATOM 764 O O . LEU A 1 98 ? -10.760 4.363 1.024 1.00 88.44 98 LEU A O 1
ATOM 768 N N . ASP A 1 99 ? -10.471 3.698 -1.103 1.00 88.81 99 ASP A N 1
ATOM 769 C CA . ASP A 1 99 ? -11.800 3.072 -1.176 1.00 88.81 99 ASP A CA 1
ATOM 770 C C . ASP A 1 99 ? -11.787 1.775 -0.346 1.00 88.81 99 ASP A C 1
ATOM 772 O O . ASP A 1 99 ? -12.513 1.615 0.634 1.00 88.81 99 ASP A O 1
ATOM 776 N N . GLN A 1 100 ? -10.857 0.858 -0.637 1.00 87.38 100 GLN A N 1
ATOM 777 C CA . GLN A 1 100 ? -10.773 -0.430 0.057 1.00 87.38 100 GLN A CA 1
ATOM 778 C C . GLN A 1 100 ? -9.383 -0.696 0.628 1.00 87.38 100 GLN A C 1
ATOM 780 O O . GLN A 1 100 ? -8.371 -0.750 -0.076 1.00 87.38 100 GLN A O 1
ATOM 785 N N . SER A 1 101 ? -9.322 -0.940 1.939 1.00 86.06 101 SER A N 1
ATOM 786 C CA . SER A 1 101 ? -8.067 -1.195 2.644 1.00 86.06 101 SER A CA 1
ATOM 787 C C . SER A 1 101 ? -8.129 -2.377 3.616 1.00 86.06 101 SER A C 1
ATOM 789 O O . SER A 1 101 ? -8.968 -2.472 4.515 1.00 86.06 101 SER A O 1
ATOM 791 N N . HIS A 1 102 ? -7.169 -3.296 3.476 1.00 87.00 102 HIS A N 1
ATOM 792 C CA . HIS A 1 102 ? -6.993 -4.450 4.361 1.00 87.00 102 HIS A CA 1
ATOM 793 C C . HIS A 1 102 ? -5.609 -4.442 5.018 1.00 87.00 102 HIS A C 1
ATOM 795 O O . HIS A 1 102 ? -4.631 -5.003 4.509 1.00 87.00 102 HIS A O 1
ATOM 801 N N . LEU A 1 103 ? -5.541 -3.858 6.214 1.00 85.25 103 LEU A N 1
ATOM 802 C CA . LEU A 1 103 ? -4.301 -3.620 6.953 1.00 85.25 103 LEU A CA 1
ATOM 803 C C . LEU A 1 103 ? -3.996 -4.803 7.889 1.00 85.25 103 LEU A C 1
ATOM 805 O O . LEU A 1 103 ? -4.667 -5.019 8.899 1.00 85.25 103 LEU A O 1
ATOM 809 N N . ARG A 1 104 ? -2.985 -5.631 7.581 1.00 83.31 104 ARG A N 1
ATOM 810 C CA . ARG A 1 104 ? -2.779 -6.893 8.334 1.00 83.31 104 ARG A CA 1
ATOM 811 C C . ARG A 1 104 ? -2.051 -6.769 9.675 1.00 83.31 104 ARG A C 1
ATOM 813 O O . ARG A 1 104 ? -2.285 -7.610 10.547 1.00 83.31 104 ARG A O 1
ATOM 820 N N . ARG A 1 105 ? -1.106 -5.837 9.822 1.00 85.25 105 ARG A N 1
ATOM 821 C CA . ARG A 1 105 ? -0.202 -5.778 10.988 1.00 85.25 105 ARG A CA 1
ATOM 822 C C . ARG A 1 105 ? -0.192 -4.409 11.657 1.00 85.25 105 ARG A C 1
ATOM 824 O O . ARG A 1 105 ? -0.856 -4.262 12.673 1.00 85.25 105 ARG A O 1
ATOM 831 N N . LEU A 1 106 ? 0.583 -3.468 11.138 1.00 85.94 106 LEU A N 1
ATOM 832 C CA . LEU A 1 106 ? 0.712 -2.136 11.705 1.00 85.94 106 LEU A CA 1
ATOM 833 C C . LEU A 1 106 ? 0.469 -1.114 10.606 1.00 85.94 106 LEU A C 1
ATOM 835 O O . LEU A 1 106 ? 1.097 -1.173 9.546 1.00 85.94 106 LEU A O 1
ATOM 839 N N . ALA A 1 107 ? -0.447 -0.198 10.874 1.00 85.75 107 ALA A N 1
ATOM 840 C CA . ALA A 1 107 ? -0.721 0.921 10.000 1.00 85.75 107 ALA A CA 1
ATOM 841 C C . ALA A 1 107 ? -0.827 2.201 10.822 1.00 85.75 107 ALA A C 1
ATOM 843 O O . ALA A 1 107 ? -1.464 2.207 11.874 1.00 85.75 107 ALA A O 1
ATOM 844 N N . ILE A 1 108 ? -0.162 3.244 10.347 1.00 88.88 108 ILE A N 1
ATOM 845 C CA . ILE A 1 108 ? -0.242 4.595 10.888 1.00 88.88 108 ILE A CA 1
ATOM 846 C C . ILE A 1 108 ? -0.744 5.466 9.751 1.00 88.88 108 ILE A C 1
ATOM 848 O O . ILE A 1 108 ? -0.128 5.479 8.683 1.00 88.88 108 ILE A O 1
ATOM 852 N N . LEU A 1 109 ? -1.879 6.112 9.960 1.00 88.44 109 LEU A N 1
ATOM 853 C CA . LEU A 1 109 ? -2.459 7.048 9.021 1.00 88.44 109 LEU A CA 1
ATOM 854 C C . LEU A 1 109 ? -2.567 8.399 9.721 1.00 88.44 109 LEU A C 1
ATOM 856 O O . LEU A 1 109 ? -3.052 8.498 10.849 1.00 88.44 109 LEU A O 1
ATOM 860 N N . THR A 1 110 ? -2.057 9.409 9.041 1.00 87.50 110 THR A N 1
ATOM 861 C CA . THR A 1 110 ? -2.184 10.813 9.392 1.00 87.50 110 THR A CA 1
ATOM 862 C C . THR A 1 110 ? -2.945 11.420 8.222 1.00 87.50 110 THR A C 1
ATOM 864 O O . THR A 1 110 ? -2.447 11.329 7.110 1.00 87.50 110 THR A O 1
ATOM 867 N N . ALA A 1 111 ? -4.144 11.952 8.426 1.00 87.44 111 ALA A N 1
ATOM 868 C CA . ALA A 1 111 ? -5.019 12.505 7.391 1.00 87.44 111 ALA A CA 1
ATOM 869 C C . ALA A 1 111 ? -5.398 11.522 6.268 1.00 87.44 111 ALA A C 1
ATOM 871 O O . ALA A 1 111 ? -4.826 11.505 5.174 1.00 87.44 111 ALA A O 1
ATOM 872 N N . ALA A 1 112 ? -6.418 10.715 6.519 1.00 84.81 112 ALA A N 1
ATOM 873 C CA . ALA A 1 112 ? -6.950 9.758 5.573 1.00 84.81 112 ALA A CA 1
ATOM 874 C C . ALA A 1 112 ? -8.474 9.814 5.459 1.00 84.81 112 ALA A C 1
ATOM 876 O O . ALA A 1 112 ? -9.194 9.980 6.441 1.00 84.81 112 ALA A O 1
ATOM 877 N N . ILE A 1 113 ? -8.954 9.608 4.235 1.00 87.81 113 ILE A N 1
ATOM 878 C CA . ILE A 1 113 ? -10.359 9.332 3.936 1.00 87.81 113 ILE A CA 1
ATOM 879 C C . ILE A 1 113 ? -10.435 7.863 3.536 1.00 87.81 113 ILE A C 1
ATOM 881 O O . ILE A 1 113 ? -9.794 7.464 2.561 1.00 87.81 113 ILE A O 1
ATOM 885 N N . LEU A 1 114 ? -11.153 7.052 4.313 1.00 87.19 114 LEU A N 1
ATOM 886 C CA . LEU A 1 114 ? -11.320 5.625 4.048 1.00 87.19 114 LEU A CA 1
ATOM 887 C C . LEU A 1 114 ? -12.800 5.275 3.921 1.00 87.19 114 LEU A C 1
ATOM 889 O O . LEU A 1 114 ? -13.543 5.423 4.892 1.00 87.19 114 LEU A O 1
ATOM 893 N N . ASP A 1 115 ? -13.193 4.690 2.793 1.00 87.94 115 ASP A N 1
ATOM 894 C CA . ASP A 1 115 ? -14.557 4.177 2.651 1.00 87.94 115 ASP A CA 1
ATOM 895 C C . ASP A 1 115 ? -14.686 2.841 3.392 1.00 87.94 115 ASP A C 1
ATOM 897 O O . ASP A 1 115 ? -15.485 2.683 4.310 1.00 87.94 115 ASP A O 1
ATOM 901 N N . LYS A 1 116 ? -13.831 1.863 3.079 1.00 85.88 116 LYS A N 1
ATOM 902 C CA . LYS A 1 116 ? -13.826 0.544 3.729 1.00 85.88 116 LYS A CA 1
ATOM 903 C C . LYS A 1 116 ? -12.450 0.196 4.266 1.00 85.88 116 LYS A C 1
ATOM 905 O O . LYS A 1 116 ? -11.505 -0.078 3.524 1.00 85.88 116 LYS A O 1
ATOM 910 N N . CYS A 1 117 ? -12.347 0.092 5.589 1.00 84.94 117 CYS A N 1
ATOM 911 C CA . CYS A 1 117 ? -11.110 -0.261 6.279 1.00 84.94 117 CYS A CA 1
ATOM 912 C C . CYS A 1 117 ? -11.270 -1.494 7.178 1.00 84.94 117 CYS A C 1
ATOM 914 O O . CYS A 1 117 ? -12.131 -1.565 8.058 1.00 84.94 117 CYS A O 1
ATOM 916 N N . GLN A 1 118 ? -10.399 -2.489 6.987 1.00 85.44 118 GLN A N 1
ATOM 917 C CA . GLN A 1 118 ? -10.381 -3.727 7.773 1.00 85.44 118 GLN A CA 1
ATOM 918 C C . GLN A 1 118 ? -9.01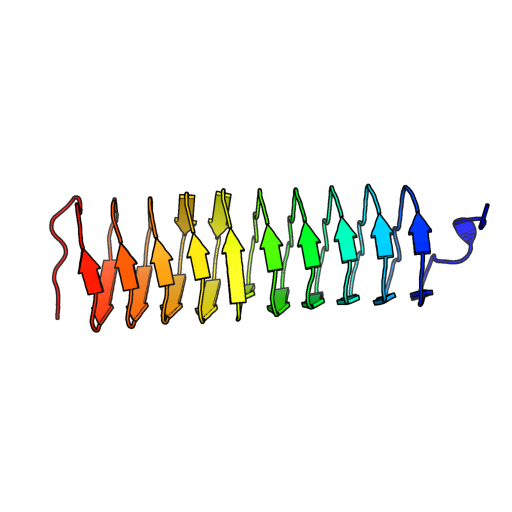1 -3.999 8.412 1.00 85.44 118 GLN A C 1
ATOM 920 O O . GLN A 1 118 ? -8.245 -4.858 7.939 1.00 85.44 118 GLN A O 1
ATOM 925 N N . PRO A 1 119 ? -8.680 -3.319 9.520 1.00 82.94 119 PRO A N 1
ATOM 926 C CA . PRO A 1 119 ? -7.429 -3.554 10.216 1.00 82.94 119 PRO A CA 1
ATOM 927 C C . PRO A 1 119 ? -7.481 -4.820 11.082 1.00 82.94 119 PRO A C 1
ATOM 929 O O . PRO A 1 119 ? -8.396 -5.060 11.871 1.00 82.94 119 PRO A O 1
ATOM 932 N N . ARG A 1 120 ? -6.462 -5.679 10.958 1.00 82.44 120 ARG A N 1
ATOM 933 C CA . ARG A 1 120 ? -6.404 -6.962 11.682 1.00 82.44 120 ARG A CA 1
ATOM 934 C C . ARG A 1 120 ? -5.681 -6.911 13.025 1.00 82.44 120 ARG A C 1
ATOM 936 O O . ARG A 1 120 ? -5.919 -7.794 13.848 1.00 82.44 120 ARG A O 1
ATOM 943 N N . ARG A 1 121 ? -4.737 -5.988 13.217 1.00 83.56 121 ARG A N 1
ATOM 944 C CA . ARG A 1 121 ? -3.846 -5.976 14.390 1.00 83.56 121 ARG A CA 1
ATOM 945 C C . ARG A 1 121 ? -3.802 -4.616 15.079 1.00 83.56 121 ARG A C 1
ATOM 947 O O . ARG A 1 121 ? -4.579 -4.438 16.004 1.00 83.56 121 ARG A O 1
ATOM 954 N N . HIS A 1 122 ? -2.913 -3.720 14.662 1.00 84.62 122 HIS A N 1
ATOM 955 C CA . HIS A 1 122 ? -2.755 -2.400 15.266 1.00 84.62 122 HIS A CA 1
ATOM 956 C C . HIS A 1 122 ? -2.887 -1.338 14.187 1.00 84.62 122 HIS A C 1
ATOM 958 O O . HIS A 1 122 ? -2.213 -1.397 13.152 1.00 84.62 122 HIS A O 1
ATOM 964 N N . THR A 1 123 ? -3.767 -0.377 14.415 1.00 84.25 123 THR A N 1
ATOM 965 C CA . THR A 1 123 ? -3.947 0.753 13.510 1.00 84.25 123 THR A CA 1
ATOM 966 C C . THR A 1 123 ? -4.107 2.022 14.319 1.00 84.25 123 THR A C 1
ATOM 968 O O . THR A 1 123 ? -4.867 2.043 15.281 1.00 84.25 123 THR A O 1
ATOM 971 N N . VAL A 1 124 ? -3.342 3.040 13.949 1.00 86.75 124 VAL A N 1
ATOM 972 C CA . VAL A 1 124 ? -3.413 4.381 14.523 1.00 86.75 124 VAL A CA 1
ATOM 973 C C . VAL A 1 124 ? -3.851 5.309 13.408 1.00 86.75 124 VAL A C 1
ATOM 975 O O . VAL A 1 124 ? -3.220 5.321 12.354 1.00 86.75 124 VAL A O 1
ATOM 978 N N . LEU A 1 125 ? -4.939 6.022 13.649 1.00 83.94 125 LEU A N 1
ATOM 979 C CA . LEU A 1 125 ? -5.614 6.911 12.716 1.00 83.94 125 LEU A CA 1
ATOM 980 C C . LEU A 1 125 ? -5.664 8.299 13.352 1.00 83.94 125 LEU A C 1
ATOM 982 O O . LEU A 1 125 ? -6.067 8.421 14.511 1.00 83.94 125 LEU A O 1
ATOM 986 N N . THR A 1 126 ? -5.203 9.320 12.638 1.00 86.50 126 THR A N 1
ATOM 987 C CA . THR A 1 126 ? -5.098 10.696 13.143 1.00 86.50 126 THR A CA 1
ATOM 988 C C . THR A 1 126 ? -5.672 11.662 12.121 1.00 86.50 126 THR A C 1
ATOM 990 O O . THR A 1 126 ? -5.099 11.772 11.046 1.00 86.50 126 THR A O 1
ATOM 993 N N . ALA A 1 127 ? -6.708 12.427 12.478 1.00 75.75 127 ALA A N 1
ATOM 994 C CA . ALA A 1 127 ? -7.391 13.360 11.575 1.00 75.75 127 ALA A CA 1
ATOM 995 C C . ALA A 1 127 ? -8.060 12.664 10.373 1.00 75.75 127 ALA A C 1
ATOM 997 O O . ALA A 1 127 ? -7.852 13.061 9.229 1.00 75.75 127 ALA A O 1
ATOM 998 N N . ASP A 1 128 ? -8.865 11.632 10.635 1.00 77.88 128 ASP A N 1
ATOM 999 C CA . ASP A 1 128 ? -9.373 10.735 9.589 1.00 77.88 128 ASP A CA 1
ATOM 1000 C C . ASP A 1 128 ? -10.906 10.767 9.447 1.00 77.88 128 ASP A C 1
ATOM 1002 O O . ASP A 1 128 ? -11.640 10.948 10.422 1.00 77.88 128 ASP A O 1
ATOM 1006 N N . MET A 1 129 ? -11.395 10.538 8.225 1.00 82.81 129 MET A N 1
ATOM 1007 C CA . MET A 1 129 ? -12.806 10.262 7.927 1.00 82.81 129 MET A CA 1
ATOM 1008 C C . MET A 1 129 ? -12.966 8.809 7.492 1.00 82.81 129 MET A C 1
ATOM 1010 O O . MET A 1 129 ? -12.253 8.335 6.610 1.00 82.81 129 MET A O 1
ATOM 1014 N N . LEU A 1 130 ? -13.894 8.103 8.127 1.00 82.94 130 LEU A N 1
ATOM 1015 C CA . LEU A 1 130 ? -14.105 6.673 7.959 1.00 82.94 130 LEU A CA 1
ATOM 1016 C C . LEU A 1 130 ? -15.591 6.399 7.733 1.00 82.94 130 LEU A C 1
ATOM 1018 O O . LEU A 1 130 ? -16.394 6.660 8.626 1.00 82.94 130 LEU A O 1
ATOM 1022 N N . ASP A 1 131 ? -15.953 5.819 6.592 1.00 85.12 131 ASP A N 1
ATOM 1023 C CA . ASP A 1 131 ? -17.326 5.345 6.388 1.00 85.12 131 ASP A CA 1
ATOM 1024 C C . ASP A 1 131 ? -17.527 4.014 7.129 1.00 85.12 131 ASP A C 1
ATOM 1026 O O . ASP A 1 131 ? -18.267 3.934 8.103 1.00 85.12 131 ASP A O 1
ATOM 1030 N N . GLN A 1 132 ? -16.770 2.972 6.773 1.00 82.88 132 GLN A N 1
ATOM 1031 C CA . GLN A 1 132 ? -16.899 1.632 7.354 1.00 82.88 132 GLN A CA 1
ATOM 1032 C C . GLN A 1 132 ? -15.573 1.092 7.896 1.00 82.88 132 GLN A C 1
ATOM 1034 O O . GLN A 1 132 ? -14.654 0.745 7.147 1.00 82.88 132 GLN A O 1
ATOM 1039 N N . CYS A 1 133 ? -15.493 0.879 9.215 1.00 81.38 133 CYS A N 1
ATOM 1040 C CA . CYS A 1 133 ? -14.302 0.330 9.870 1.00 81.38 133 CYS A CA 1
ATOM 1041 C C . CYS A 1 133 ? -14.572 -0.967 10.656 1.00 81.38 133 CYS A C 1
ATOM 1043 O O . CYS A 1 133 ? -15.391 -1.013 11.574 1.00 81.38 133 CYS A O 1
ATOM 1045 N N . HIS A 1 134 ? -13.827 -2.035 10.350 1.00 83.19 134 HIS A N 1
ATOM 1046 C CA . HIS A 1 134 ? -13.989 -3.360 10.973 1.00 83.19 134 HIS A CA 1
ATOM 1047 C C . HIS A 1 134 ? -12.690 -3.857 11.639 1.00 83.19 134 HIS A C 1
ATOM 1049 O O . HIS A 1 134 ? -12.030 -4.776 11.127 1.00 83.19 134 HIS A O 1
ATOM 1055 N N . PRO A 1 135 ? -12.278 -3.272 12.780 1.00 78.50 135 PRO A N 1
ATOM 1056 C CA . PRO A 1 135 ? -11.040 -3.642 13.450 1.00 78.50 135 PRO A CA 1
ATOM 1057 C C . PRO A 1 135 ? -11.170 -4.973 14.204 1.00 78.50 135 PRO A C 1
ATOM 1059 O O . PRO A 1 135 ? -12.082 -5.190 15.002 1.00 78.50 135 PRO A O 1
ATOM 1062 N N . ARG A 1 136 ? -10.208 -5.886 13.998 1.00 79.31 136 ARG A N 1
ATOM 1063 C CA . ARG A 1 136 ? -10.194 -7.195 14.690 1.00 79.31 136 ARG A CA 1
ATOM 1064 C C . ARG A 1 136 ? -9.487 -7.207 16.043 1.00 79.31 136 ARG A C 1
ATOM 1066 O O . ARG A 1 136 ? -9.685 -8.159 16.790 1.00 79.31 136 ARG A O 1
ATOM 1073 N N . ARG A 1 137 ? -8.601 -6.248 16.321 1.00 80.94 137 ARG A N 1
ATOM 1074 C CA . ARG A 1 137 ? -7.785 -6.232 17.546 1.00 80.94 137 ARG A CA 1
ATOM 1075 C C . ARG A 1 137 ? -7.755 -4.852 18.185 1.00 80.94 137 ARG A C 1
ATOM 1077 O O . ARG A 1 137 ? -8.576 -4.615 19.058 1.00 80.94 137 ARG A O 1
ATOM 1084 N N . GLN A 1 138 ? -6.833 -3.990 17.759 1.00 81.06 138 GLN A N 1
ATOM 1085 C CA . GLN A 1 138 ? -6.631 -2.656 18.312 1.00 81.06 138 GLN A CA 1
ATOM 1086 C C . GLN A 1 138 ? -6.698 -1.596 17.221 1.00 81.06 138 GLN A C 1
ATOM 1088 O O . GLN A 1 138 ? -5.984 -1.677 16.215 1.00 81.06 138 GLN A O 1
ATOM 1093 N N . ILE A 1 139 ? -7.517 -0.583 17.470 1.00 80.88 139 ILE A N 1
ATOM 1094 C CA . ILE A 1 139 ? -7.524 0.662 16.715 1.00 80.88 139 ILE A CA 1
ATOM 1095 C C . ILE A 1 139 ? -7.465 1.846 17.683 1.00 80.88 139 ILE A C 1
ATOM 1097 O O . ILE A 1 139 ? -8.072 1.813 18.753 1.00 80.88 139 ILE A O 1
ATOM 1101 N N . VAL A 1 140 ? -6.704 2.868 17.317 1.00 83.50 140 VAL A N 1
ATOM 1102 C CA . VAL A 1 140 ? -6.623 4.143 18.031 1.00 83.50 140 VAL A CA 1
ATOM 1103 C C . VAL A 1 140 ? -7.038 5.224 17.048 1.00 83.50 140 VAL A C 1
ATOM 1105 O O . VAL A 1 140 ? -6.422 5.326 15.987 1.00 83.50 140 VAL A O 1
ATOM 1108 N N . LEU A 1 141 ? -8.078 5.987 17.381 1.00 80.50 141 LEU A N 1
ATOM 1109 C CA . LEU A 1 141 ? -8.544 7.124 16.591 1.00 80.50 141 LEU A CA 1
ATOM 1110 C C . LEU A 1 141 ? -8.280 8.418 17.361 1.00 80.50 141 LEU A C 1
ATOM 1112 O O . LEU A 1 141 ? -8.775 8.581 18.476 1.00 80.50 141 LEU A O 1
ATOM 1116 N N . MET A 1 142 ? -7.541 9.334 16.746 1.00 81.06 142 MET A N 1
ATOM 1117 C CA . MET A 1 142 ? -7.267 10.675 17.256 1.00 81.06 142 MET A CA 1
ATOM 1118 C C . MET A 1 142 ? -7.903 11.681 16.291 1.00 81.06 142 MET A C 1
ATOM 1120 O O . MET A 1 142 ? -7.467 11.757 15.147 1.00 81.06 142 MET A O 1
ATOM 1124 N N . ALA A 1 143 ? -8.916 12.444 16.707 1.00 78.94 143 ALA A N 1
ATOM 1125 C CA . ALA A 1 143 ? -9.641 13.373 15.827 1.00 78.94 143 ALA A CA 1
ATOM 1126 C C . ALA A 1 143 ? -10.240 12.678 14.586 1.00 78.94 143 ALA A C 1
ATOM 1128 O O . ALA A 1 143 ? -9.801 12.921 13.468 1.00 78.94 143 ALA A O 1
ATOM 1129 N N . ALA A 1 144 ? -11.219 11.786 14.763 1.00 75.44 144 ALA A N 1
ATOM 1130 C CA . ALA A 1 144 ? -11.808 11.044 13.641 1.00 75.44 144 ALA A CA 1
ATOM 1131 C C . ALA A 1 144 ? -13.327 11.211 13.528 1.00 75.44 144 ALA A C 1
ATOM 1133 O O . ALA A 1 144 ? -14.026 11.290 14.538 1.00 75.44 144 ALA A O 1
ATOM 1134 N N . THR A 1 145 ? -13.834 11.196 12.297 1.00 78.81 145 THR A N 1
ATOM 1135 C CA . THR A 1 145 ? -15.266 11.030 12.010 1.00 78.81 145 THR A CA 1
ATOM 1136 C C . THR A 1 145 ? -15.488 9.616 11.497 1.00 78.81 145 THR A C 1
ATOM 1138 O O . THR A 1 145 ? -14.805 9.192 10.568 1.00 78.81 145 THR A O 1
ATOM 1141 N N . LEU A 1 146 ? -16.399 8.872 12.119 1.00 75.88 146 LEU A N 1
ATOM 1142 C CA . LEU A 1 146 ? -16.653 7.469 11.807 1.00 75.88 146 LEU A CA 1
ATOM 1143 C C . LEU A 1 146 ? -18.155 7.228 11.682 1.00 75.88 146 LEU A C 1
ATOM 1145 O O . LEU A 1 146 ? -18.864 7.350 12.682 1.00 75.88 146 LEU A O 1
ATOM 1149 N N . ASP A 1 147 ? -18.628 6.864 10.489 1.00 80.06 147 ASP A N 1
ATOM 1150 C CA . ASP A 1 147 ? -20.054 6.593 10.278 1.00 80.06 147 ASP A CA 1
ATOM 1151 C C . ASP A 1 147 ? -20.446 5.219 10.824 1.00 80.06 147 ASP A C 1
ATOM 1153 O O . ASP A 1 147 ? -21.316 5.123 11.680 1.00 80.06 147 ASP A O 1
ATOM 1157 N N . GLN A 1 148 ? -19.751 4.154 10.423 1.00 75.81 148 GLN A N 1
ATOM 1158 C CA . GLN A 1 148 ? -20.035 2.787 10.851 1.00 75.81 148 GLN A CA 1
ATOM 1159 C C . GLN A 1 148 ? -18.791 2.064 11.353 1.00 75.81 148 GLN A C 1
ATOM 1161 O O . GLN A 1 148 ? -17.768 1.954 10.668 1.00 75.81 148 GLN A O 1
ATOM 1166 N N . SER A 1 149 ? -18.888 1.457 12.539 1.00 72.56 149 SER A N 1
ATOM 1167 C CA . SER A 1 149 ? -17.822 0.578 13.020 1.00 72.56 149 SER A CA 1
ATOM 1168 C C . SER A 1 149 ? -18.269 -0.670 13.758 1.00 72.56 149 SER A C 1
ATOM 1170 O O . SER A 1 149 ? -19.208 -0.658 14.551 1.00 72.56 149 SER A O 1
ATOM 1172 N N . HIS A 1 150 ? -17.523 -1.751 13.502 1.00 74.75 150 HIS A N 1
ATOM 1173 C CA . HIS A 1 150 ? -17.744 -3.069 14.092 1.00 74.75 150 HIS A CA 1
ATOM 1174 C C . HIS A 1 150 ? -16.480 -3.631 14.762 1.00 74.75 150 HIS A C 1
ATOM 1176 O O . HIS A 1 150 ? -15.851 -4.568 14.243 1.00 74.75 150 HIS A O 1
ATOM 1182 N N . PRO A 1 151 ? -16.043 -3.046 15.890 1.00 67.25 151 PRO A N 1
ATOM 1183 C CA . PRO A 1 151 ? -14.842 -3.480 16.584 1.00 67.25 151 PRO A CA 1
ATOM 1184 C C . PRO A 1 151 ? -15.041 -4.806 17.312 1.00 67.25 151 PRO A C 1
ATOM 1186 O O . PRO A 1 151 ? -16.035 -5.023 17.996 1.00 67.25 151 PRO A O 1
ATOM 1189 N N . ARG A 1 152 ? -14.056 -5.707 17.211 1.00 65.75 152 ARG A N 1
ATOM 1190 C CA . ARG A 1 152 ? -14.117 -6.993 17.925 1.00 65.75 152 ARG A CA 1
ATOM 1191 C C . ARG A 1 152 ? -13.557 -6.966 19.344 1.00 65.75 152 ARG A C 1
ATOM 1193 O O . ARG A 1 152 ? -13.976 -7.815 20.123 1.00 65.75 152 ARG A O 1
ATOM 1200 N N . CYS A 1 153 ? -12.618 -6.075 19.690 1.00 60.06 153 CYS A N 1
ATOM 1201 C CA . CYS A 1 153 ? -11.999 -6.127 21.026 1.00 60.06 153 CYS A CA 1
ATOM 1202 C C . CYS A 1 153 ? -11.571 -4.771 21.612 1.00 60.06 153 CYS A C 1
ATOM 1204 O O . CYS A 1 153 ? -11.946 -4.491 22.742 1.00 60.06 153 CYS A O 1
ATOM 1206 N N . HIS A 1 154 ? -10.801 -3.929 20.909 1.00 69.12 154 HIS A N 1
ATOM 1207 C CA . HIS A 1 154 ? -10.291 -2.686 21.504 1.00 69.12 154 HIS A CA 1
ATOM 1208 C C . HIS A 1 154 ? -10.255 -1.520 20.520 1.00 69.12 154 HIS A C 1
ATOM 1210 O O . HIS A 1 154 ? -9.493 -1.530 19.550 1.00 69.12 154 HIS A O 1
ATOM 1216 N N . THR A 1 155 ? -11.021 -0.484 20.839 1.00 70.94 155 THR A N 1
ATOM 1217 C CA . THR A 1 155 ? -10.933 0.822 20.192 1.00 70.94 155 THR A CA 1
ATOM 1218 C C . THR A 1 155 ? -10.672 1.870 21.260 1.00 70.94 155 THR A C 1
ATOM 1220 O O . THR A 1 155 ? -11.388 1.916 22.255 1.00 70.94 155 THR A O 1
ATOM 1223 N N . VAL A 1 156 ? -9.645 2.688 21.053 1.00 77.12 156 VAL A N 1
ATOM 1224 C CA . VAL A 1 156 ? -9.386 3.893 21.846 1.00 77.12 156 VAL A CA 1
ATOM 1225 C C . VAL A 1 156 ? -9.761 5.091 20.990 1.00 77.12 156 VAL A C 1
ATOM 1227 O O . VAL A 1 156 ? -9.368 5.158 19.824 1.00 77.12 156 VAL A O 1
ATOM 1230 N N . LEU A 1 157 ? -10.530 6.012 21.562 1.00 72.69 157 LEU A N 1
ATOM 1231 C CA . LEU A 1 157 ? -11.006 7.213 20.890 1.00 72.69 157 LEU A CA 1
ATOM 1232 C C . LEU A 1 157 ? -10.531 8.429 21.668 1.00 72.69 157 LEU A C 1
ATOM 1234 O O . LEU A 1 157 ? -10.748 8.516 22.872 1.00 72.69 157 LEU A O 1
ATOM 1238 N N . THR A 1 158 ? -9.925 9.379 20.975 1.00 72.19 158 THR A N 1
ATOM 1239 C CA . THR A 1 158 ? -9.578 10.682 21.530 1.00 72.19 158 THR A CA 1
ATOM 1240 C C . THR A 1 158 ? -10.102 11.727 20.560 1.00 72.19 158 THR A C 1
ATOM 1242 O O . THR A 1 158 ? -9.574 11.868 19.461 1.00 72.19 158 THR A O 1
ATOM 1245 N N . ALA A 1 159 ? -11.184 12.406 20.953 1.00 68.44 159 ALA A N 1
ATOM 1246 C CA . ALA A 1 159 ? -11.979 13.294 20.102 1.00 68.44 159 ALA A CA 1
ATOM 1247 C C . ALA A 1 159 ? -12.481 12.599 18.819 1.00 68.44 159 ALA A C 1
ATOM 1249 O O . ALA A 1 159 ? -11.871 12.698 17.760 1.00 68.44 159 ALA A O 1
ATOM 1250 N N . ALA A 1 160 ? -13.600 11.877 18.902 1.00 67.31 160 ALA A N 1
ATOM 1251 C CA . ALA A 1 160 ? -14.210 11.242 17.737 1.00 67.31 160 ALA A CA 1
ATOM 1252 C C . ALA A 1 160 ? -15.699 11.581 17.627 1.00 67.31 160 ALA A C 1
ATOM 1254 O O . ALA A 1 160 ? -16.415 11.557 18.628 1.00 67.31 160 ALA A O 1
ATOM 1255 N N . MET A 1 161 ? -16.152 11.853 16.404 1.00 70.31 161 MET A N 1
ATOM 1256 C CA . MET A 1 161 ? -17.568 11.919 16.053 1.00 70.31 161 MET A CA 1
ATOM 1257 C C . MET A 1 161 ? -17.983 10.547 15.525 1.00 70.31 161 MET A C 1
ATOM 1259 O O . MET A 1 161 ? -17.441 10.083 14.522 1.00 70.31 161 MET A O 1
ATOM 1263 N N . LEU A 1 162 ? -18.908 9.882 16.218 1.00 70.50 162 LEU A N 1
ATOM 1264 C CA . LEU A 1 162 ? -19.401 8.555 15.849 1.00 70.50 162 LEU A CA 1
ATOM 1265 C C . LEU A 1 162 ? -20.851 8.647 15.367 1.00 70.50 162 LEU A C 1
ATOM 1267 O O . LEU A 1 162 ? -21.686 9.206 16.078 1.00 70.50 162 LEU A O 1
ATOM 1271 N N . GLY A 1 163 ? -21.150 8.055 14.212 1.00 71.69 163 GLY A N 1
ATOM 1272 C CA . GLY A 1 163 ? -22.516 7.806 13.752 1.00 71.69 163 GLY A CA 1
ATOM 1273 C C . GLY A 1 163 ? -23.109 6.573 14.439 1.00 71.69 163 GLY A C 1
ATOM 1274 O O . GLY A 1 163 ? -23.903 6.672 15.373 1.00 71.69 163 GLY A O 1
ATOM 1275 N N . GLN A 1 164 ? -22.688 5.389 13.999 1.00 69.88 164 GLN A N 1
ATOM 1276 C CA . GLN A 1 164 ? -23.163 4.076 14.430 1.00 69.88 164 GLN A CA 1
ATOM 1277 C C . GLN A 1 164 ? -21.984 3.159 14.788 1.00 69.88 164 GLN A C 1
ATOM 1279 O O . GLN A 1 164 ? -21.073 2.908 14.000 1.00 69.88 164 GLN A O 1
ATOM 1284 N N . CYS A 1 165 ? -21.993 2.613 16.004 1.00 61.56 165 CYS A N 1
ATOM 1285 C CA . CYS A 1 165 ? -20.918 1.754 16.493 1.00 61.56 165 CYS A CA 1
ATOM 1286 C C . CYS A 1 165 ? -21.471 0.522 17.213 1.00 61.56 165 CYS A C 1
ATOM 1288 O O . CYS A 1 165 ? -22.237 0.650 18.171 1.00 61.56 165 CYS A O 1
ATOM 12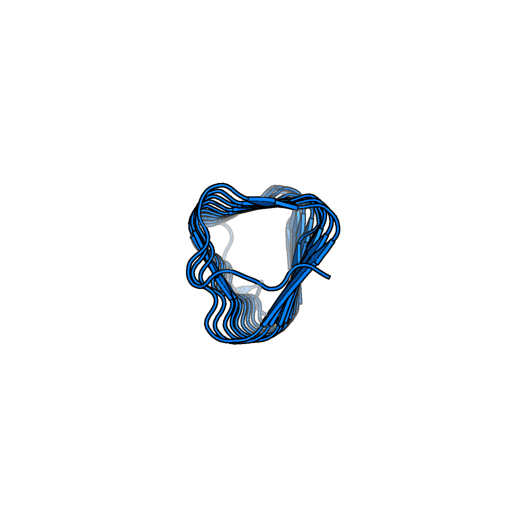90 N N . TYR A 1 166 ? -21.044 -0.670 16.786 1.00 60.69 166 TYR A N 1
ATOM 1291 C CA . TYR A 1 166 ? -21.514 -1.947 17.325 1.00 60.69 166 TYR A CA 1
ATOM 1292 C C . TYR A 1 166 ? -20.357 -2.922 17.601 1.00 60.69 166 TYR A C 1
ATOM 1294 O O . TYR A 1 166 ? -19.715 -3.378 16.659 1.00 60.69 166 TYR A O 1
ATOM 1302 N N . PRO A 1 167 ? -20.110 -3.345 18.856 1.00 52.38 167 PRO A N 1
ATOM 1303 C CA . PRO A 1 167 ? -20.807 -2.984 20.093 1.00 52.38 167 PRO A CA 1
ATOM 1304 C C . PRO A 1 167 ? -20.462 -1.566 20.582 1.00 52.38 167 PRO A C 1
ATOM 1306 O O . PRO A 1 167 ? -19.509 -0.950 20.103 1.00 52.38 167 PRO A O 1
ATOM 1309 N N . LYS A 1 168 ? -21.243 -1.057 21.551 1.00 53.03 168 LYS A N 1
ATOM 1310 C CA . LYS A 1 168 ? -20.986 0.228 22.223 1.00 53.03 168 LYS A CA 1
ATOM 1311 C C . LYS A 1 168 ? -19.547 0.250 22.744 1.00 53.03 168 LYS A C 1
ATOM 1313 O O . LYS A 1 168 ? -19.172 -0.581 23.570 1.00 53.03 168 LYS A O 1
ATOM 1318 N N . LEU A 1 169 ? -18.748 1.174 22.226 1.00 54.97 169 LEU A N 1
ATOM 1319 C CA . LEU A 1 169 ? -17.361 1.355 22.631 1.00 54.97 169 LEU A CA 1
ATOM 1320 C C . LEU A 1 169 ? -17.274 2.085 23.968 1.00 54.97 169 LEU A C 1
ATOM 1322 O O . LEU A 1 169 ? -18.083 2.963 24.257 1.00 54.97 169 LEU A O 1
ATOM 1326 N N . HIS A 1 170 ? -16.259 1.739 24.757 1.00 48.53 170 HIS A N 1
ATOM 1327 C CA . HIS A 1 170 ? -15.862 2.527 25.915 1.00 48.53 170 HIS A CA 1
ATOM 1328 C C . HIS A 1 170 ? -14.995 3.693 25.432 1.00 48.53 170 HIS A C 1
ATOM 1330 O O . HIS A 1 170 ? -13.850 3.502 25.023 1.00 48.53 170 HIS A O 1
ATOM 1336 N N . THR A 1 171 ? -15.564 4.893 25.442 1.00 52.41 171 THR A N 1
ATOM 1337 C CA . THR A 1 171 ? -14.813 6.148 25.395 1.00 52.41 171 THR A CA 1
ATOM 1338 C C . THR A 1 171 ? -14.098 6.343 26.735 1.00 52.41 171 THR A C 1
ATOM 1340 O O . THR A 1 171 ? -14.679 6.065 27.786 1.00 52.41 171 THR A O 1
ATOM 1343 N N . PHE A 1 172 ? -12.833 6.763 26.686 1.00 48.72 172 PHE A N 1
ATOM 1344 C CA . PHE A 1 172 ? -12.051 7.191 27.850 1.00 48.72 172 PHE A CA 1
ATOM 1345 C C . PHE A 1 172 ? -11.975 8.714 27.883 1.00 48.72 172 PHE A C 1
ATOM 1347 O O . PHE A 1 172 ? -11.951 9.310 26.781 1.00 48.72 172 PHE A O 1
#

Foldseek 3Di:
DDDQVPQAAHAAEQDDEEQEDEHAAEYEYENYEYADYEYEYEYEYANYEYADDEYEEEYEYECYEYAEHEYEEEYEYHNYEYAYEEYQYEYEYQDYEYAYYEAEEEYEYHHYEYAYYEYEYEYEAACYEYEEYEYAYEYEYHNYEYEEYDYDYYYEYHNYHYNYYPPDHDYD